Protein AF-A0A2H0WPA1-F1 (afdb_monomer_lite)

Organism: NCBI:txid1974885

Radius of gyration: 14.52 Å; chains: 1; bounding box: 40×18×34 Å

Secondary structure (DSSP, 8-state):
---GGGHHHHTHHHHHHHHHTT------------B--GGGGGGT-BSTT-S-HHHHHHHHHHHHHHHT-

pLDDT: mean 89.17, std 9.79, range [56.5, 98.38]

Structure (mmCIF, N/CA/C/O backbone):
data_AF-A0A2H0WPA1-F1
#
_entry.id   AF-A0A2H0WPA1-F1
#
loop_
_atom_site.group_PDB
_atom_site.id
_atom_site.type_symbol
_atom_site.label_atom_id
_atom_site.label_alt_id
_atom_site.label_comp_id
_atom_site.label_asym_id
_atom_site.label_entity_id
_atom_site.label_seq_id
_atom_site.pdbx_PDB_ins_code
_atom_site.Cartn_x
_atom_site.Cartn_y
_atom_site.Cartn_z
_atom_site.occupancy
_atom_site.B_iso_or_equiv
_atom_site.auth_seq_id
_atom_site.auth_comp_id
_atom_site.auth_asym_id
_atom_site.auth_atom_id
_atom_site.pdbx_PDB_model_num
ATOM 1 N N . ALA A 1 1 ? 5.196 3.611 -3.142 1.00 64.25 1 ALA A N 1
ATOM 2 C CA . ALA A 1 1 ? 6.458 3.390 -3.876 1.00 64.25 1 ALA A CA 1
ATOM 3 C C . ALA A 1 1 ? 7.565 3.074 -2.874 1.00 64.25 1 ALA A C 1
ATOM 5 O O . ALA A 1 1 ? 7.410 3.409 -1.704 1.00 64.25 1 ALA A O 1
ATOM 6 N N . GLY A 1 2 ? 8.551 2.287 -3.290 1.00 76.50 2 GLY A N 1
ATOM 7 C CA . GLY A 1 2 ? 9.269 1.301 -2.485 1.00 76.50 2 GLY A CA 1
ATOM 8 C C . GLY A 1 2 ? 8.766 -0.118 -2.780 1.00 76.50 2 GLY A C 1
ATOM 9 O O . GLY A 1 2 ? 8.143 -0.378 -3.810 1.00 76.50 2 GLY A O 1
ATOM 10 N N . LEU A 1 3 ? 9.008 -1.047 -1.859 1.00 86.56 3 LEU A N 1
ATOM 11 C CA . LEU A 1 3 ? 8.545 -2.433 -1.951 1.00 86.56 3 LEU A CA 1
ATOM 12 C C . LEU A 1 3 ? 7.100 -2.556 -1.418 1.00 86.56 3 LEU A C 1
ATOM 14 O O . LEU A 1 3 ? 6.901 -2.301 -0.224 1.00 86.56 3 LEU A O 1
ATOM 18 N N . PRO A 1 4 ? 6.090 -2.941 -2.232 1.00 88.56 4 PRO A N 1
ATOM 19 C CA . PRO A 1 4 ? 4.693 -3.040 -1.784 1.00 88.56 4 PRO A CA 1
ATOM 20 C C . PRO A 1 4 ? 4.487 -3.986 -0.595 1.00 88.56 4 PRO A C 1
ATOM 22 O O . PRO A 1 4 ? 3.631 -3.743 0.255 1.00 88.56 4 PRO A O 1
ATOM 25 N N . GLN A 1 5 ? 5.323 -5.022 -0.477 1.00 89.12 5 GLN A N 1
ATOM 26 C CA . GLN A 1 5 ? 5.332 -5.947 0.659 1.00 89.12 5 GLN A CA 1
ATOM 27 C C . GLN A 1 5 ? 5.635 -5.262 2.004 1.00 89.12 5 GLN A C 1
ATOM 29 O O . GLN A 1 5 ? 5.267 -5.776 3.055 1.00 89.12 5 GLN A O 1
ATOM 34 N N . LEU A 1 6 ? 6.242 -4.071 1.993 1.00 92.06 6 LEU A N 1
ATOM 35 C CA . LEU A 1 6 ? 6.567 -3.298 3.193 1.00 92.06 6 LEU A CA 1
ATOM 36 C C . LEU A 1 6 ? 5.494 -2.248 3.547 1.00 92.06 6 LEU A C 1
ATOM 38 O O . LEU A 1 6 ? 5.759 -1.354 4.351 1.00 92.06 6 LEU A O 1
ATOM 42 N N . LYS A 1 7 ? 4.263 -2.349 3.010 1.00 92.19 7 LYS A N 1
ATOM 43 C CA . LYS A 1 7 ? 3.158 -1.392 3.262 1.00 92.19 7 LYS A CA 1
ATOM 44 C C . LYS A 1 7 ? 2.966 -1.027 4.737 1.00 92.19 7 LYS A C 1
ATOM 46 O O . LYS A 1 7 ? 2.790 0.141 5.064 1.00 92.19 7 LYS A O 1
ATOM 51 N N . ALA A 1 8 ? 3.080 -2.003 5.640 1.00 91.75 8 ALA A N 1
ATOM 52 C CA . ALA A 1 8 ? 2.884 -1.792 7.073 1.00 91.75 8 ALA A CA 1
ATOM 53 C C . ALA A 1 8 ? 3.940 -0.863 7.697 1.00 91.75 8 ALA A C 1
ATOM 55 O O . ALA A 1 8 ? 3.631 -0.154 8.664 1.00 91.75 8 ALA A O 1
ATOM 56 N N . VAL A 1 9 ? 5.159 -0.873 7.142 1.00 93.06 9 VAL A N 1
ATOM 57 C CA . VAL A 1 9 ? 6.270 0.012 7.508 1.00 93.06 9 VAL A CA 1
ATOM 58 C C . VAL A 1 9 ? 6.022 1.401 6.931 1.00 93.06 9 VAL A C 1
ATOM 60 O O . VAL A 1 9 ? 6.013 2.371 7.691 1.00 93.06 9 VAL A O 1
ATOM 63 N N . TRP A 1 10 ? 5.735 1.491 5.628 1.00 90.50 10 TRP A N 1
ATOM 64 C CA . TRP A 1 10 ? 5.498 2.762 4.933 1.00 90.50 10 TRP A CA 1
ATOM 65 C C . TRP A 1 10 ? 4.322 3.543 5.529 1.00 90.50 10 TRP A C 1
ATOM 67 O O . TRP A 1 10 ? 4.424 4.738 5.791 1.00 90.50 10 TRP A O 1
ATOM 77 N N . HIS A 1 11 ? 3.219 2.861 5.835 1.00 95.19 11 HIS A N 1
ATOM 78 C CA . HIS A 1 11 ? 2.021 3.487 6.390 1.00 95.19 11 HIS A CA 1
ATOM 79 C C . HIS A 1 11 ? 2.052 3.643 7.912 1.00 95.19 11 HIS A C 1
ATOM 81 O O . HIS A 1 11 ? 1.102 4.173 8.489 1.00 95.19 11 HIS A O 1
ATOM 87 N N . ARG A 1 12 ? 3.116 3.212 8.605 1.00 95.94 12 ARG A N 1
ATOM 88 C CA . ARG A 1 12 ? 3.167 3.212 10.078 1.00 95.94 12 ARG A CA 1
ATOM 89 C C . ARG A 1 12 ? 2.874 4.585 10.681 1.00 95.94 12 ARG A C 1
ATOM 91 O O . ARG A 1 12 ? 2.122 4.672 11.653 1.00 95.94 12 ARG A O 1
ATOM 98 N N . LEU A 1 13 ? 3.463 5.642 10.119 1.00 96.75 13 LEU A N 1
ATOM 99 C CA . LEU A 1 13 ? 3.264 7.011 10.602 1.00 96.75 13 LEU A CA 1
ATOM 100 C C . LEU A 1 13 ? 1.831 7.489 10.353 1.00 96.75 13 LEU A C 1
ATOM 102 O O . LEU A 1 13 ? 1.184 7.960 11.287 1.00 96.75 13 LEU A O 1
ATOM 106 N N . LEU A 1 14 ? 1.309 7.285 9.141 1.00 96.31 14 LEU A N 1
ATOM 107 C CA . LEU A 1 14 ? -0.062 7.652 8.787 1.00 96.31 14 LEU A CA 1
ATOM 108 C C . LEU A 1 14 ? -1.085 6.918 9.665 1.00 96.31 14 LEU A C 1
ATOM 110 O O . LEU A 1 14 ? -1.942 7.551 10.278 1.00 96.31 14 LEU A O 1
ATOM 114 N N . ARG A 1 15 ? -0.933 5.599 9.832 1.00 97.06 15 ARG A N 1
ATOM 115 C CA . ARG A 1 15 ? -1.759 4.781 10.732 1.00 97.06 15 ARG A CA 1
ATOM 116 C C . ARG A 1 15 ? -1.746 5.323 12.160 1.00 97.06 15 ARG A C 1
ATOM 118 O O . ARG A 1 15 ? -2.795 5.389 12.795 1.00 97.06 15 ARG A O 1
ATOM 125 N N . LYS A 1 16 ? -0.577 5.718 12.679 1.00 97.81 16 LYS A N 1
ATOM 126 C CA . LYS A 1 16 ? -0.452 6.293 14.029 1.00 97.81 16 LYS A CA 1
ATOM 127 C C . LYS A 1 16 ? -1.213 7.617 14.149 1.00 97.81 16 LYS A C 1
ATOM 129 O O . LYS A 1 16 ? -1.879 7.828 15.158 1.00 97.81 16 LYS A O 1
ATOM 134 N N . ILE A 1 17 ? -1.135 8.483 13.139 1.00 98.31 17 ILE A N 1
ATOM 135 C CA . ILE A 1 17 ? -1.842 9.774 13.112 1.00 98.31 17 ILE A CA 1
ATOM 136 C C . ILE A 1 17 ? -3.360 9.563 13.062 1.00 98.31 17 ILE A C 1
ATOM 138 O O . ILE A 1 17 ? -4.081 10.161 13.857 1.00 98.31 17 ILE A O 1
ATOM 142 N N . LEU A 1 18 ? -3.841 8.681 12.182 1.00 98.00 18 LEU A N 1
ATOM 143 C CA . LEU A 1 18 ? -5.269 8.386 12.033 1.00 98.00 18 LEU A CA 1
ATOM 144 C C . LEU A 1 18 ? -5.862 7.774 13.308 1.00 98.00 18 LEU A C 1
ATOM 146 O O . LEU A 1 18 ? -6.892 8.241 13.787 1.00 98.00 18 LEU A O 1
ATOM 150 N N . LYS A 1 19 ? -5.165 6.809 13.925 1.00 96.81 19 LYS A N 1
ATOM 151 C CA . LYS A 1 19 ? -5.587 6.216 15.205 1.00 96.81 19 LYS A CA 1
ATOM 152 C C . LYS A 1 19 ? -5.649 7.243 16.338 1.00 96.81 19 LYS A C 1
ATOM 154 O O . LYS A 1 19 ? -6.590 7.218 17.118 1.00 96.81 19 LYS A O 1
ATOM 159 N N . LYS A 1 20 ? -4.683 8.169 16.417 1.00 98.38 20 LYS A N 1
ATOM 160 C CA . LYS A 1 20 ? -4.699 9.261 17.413 1.00 98.38 20 LYS A CA 1
ATOM 161 C C . LYS A 1 20 ? -5.891 10.205 17.254 1.00 98.38 20 LYS A C 1
ATOM 163 O O . LYS A 1 20 ? -6.296 10.829 18.224 1.00 98.38 20 LYS A O 1
ATOM 168 N N . LYS A 1 21 ? -6.422 10.327 16.039 1.00 98.19 21 LYS A N 1
ATOM 169 C CA . LYS A 1 21 ? -7.609 11.127 15.718 1.00 98.19 21 LYS A CA 1
ATOM 170 C C . LYS A 1 21 ? -8.907 10.305 15.771 1.00 98.19 21 LYS A C 1
ATOM 172 O O . LYS A 1 21 ? -9.921 10.756 15.257 1.00 98.19 21 LYS A O 1
ATOM 177 N N . SER A 1 22 ? -8.868 9.106 16.357 1.00 97.75 22 SER A N 1
ATOM 178 C CA . SER A 1 22 ? -10.020 8.207 16.508 1.00 97.75 22 SER A CA 1
ATOM 179 C C . SER A 1 22 ? -10.648 7.724 15.194 1.00 97.75 22 SER A C 1
ATOM 181 O O . SER A 1 22 ? -11.793 7.282 15.182 1.00 97.75 22 SER A O 1
ATOM 183 N N . PHE A 1 23 ? -9.907 7.747 14.080 1.00 98.06 23 PHE A N 1
ATOM 184 C CA . PHE A 1 23 ? -10.388 7.154 12.831 1.00 98.06 23 PHE A CA 1
ATOM 185 C C . PHE A 1 23 ? -10.315 5.624 12.875 1.00 98.06 23 PHE A C 1
ATOM 187 O O . PHE A 1 23 ? -9.290 5.042 13.251 1.00 98.06 23 PHE A O 1
ATOM 194 N N . LYS A 1 24 ? -11.374 4.969 12.388 1.00 95.81 24 LYS A N 1
ATOM 195 C CA . LYS A 1 24 ? -11.360 3.542 12.047 1.00 95.81 24 LYS A CA 1
ATOM 196 C C . LYS A 1 24 ? -10.671 3.361 10.696 1.00 95.81 24 LYS A C 1
ATOM 198 O O . LYS A 1 24 ? -11.126 3.879 9.683 1.00 95.81 24 LYS A O 1
ATOM 203 N N . ILE A 1 25 ? -9.580 2.604 10.679 1.00 95.25 25 ILE A N 1
ATOM 204 C CA . ILE A 1 25 ? -8.892 2.230 9.440 1.00 95.25 25 ILE A CA 1
ATOM 205 C C . ILE A 1 25 ? -9.513 0.925 8.952 1.00 95.25 25 ILE A C 1
ATOM 207 O O . ILE A 1 25 ? -9.403 -0.093 9.631 1.00 95.25 25 ILE A O 1
ATOM 211 N N . VAL A 1 26 ? -10.176 0.970 7.797 1.00 94.75 26 VAL A N 1
ATOM 212 C CA . VAL A 1 26 ? -10.896 -0.179 7.218 1.00 94.75 26 VAL A CA 1
ATOM 213 C C . VAL A 1 26 ? -10.040 -1.015 6.264 1.00 94.75 26 VAL A C 1
ATOM 215 O O . VAL A 1 26 ? -10.384 -2.147 5.962 1.00 94.75 26 VAL A O 1
ATOM 218 N N . GLY A 1 27 ? -8.892 -0.493 5.829 1.00 94.06 27 GLY A N 1
ATOM 219 C CA . GLY A 1 27 ? -7.954 -1.211 4.975 1.00 94.06 27 GLY A CA 1
ATOM 220 C C . GLY A 1 27 ? -6.725 -0.375 4.636 1.00 94.06 27 GLY A C 1
ATOM 221 O O . GLY A 1 27 ? -6.699 0.837 4.845 1.00 94.06 27 GLY A O 1
ATOM 222 N N . GLU A 1 28 ? -5.696 -1.035 4.107 1.00 94.19 28 GLU A N 1
ATOM 223 C CA . GLU A 1 28 ? -4.467 -0.395 3.639 1.00 94.19 28 GLU A CA 1
ATOM 224 C C . GLU A 1 28 ? -4.019 -1.017 2.309 1.00 94.19 28 GLU A C 1
ATOM 226 O O . GLU A 1 28 ? -3.765 -2.229 2.228 1.00 94.19 28 GLU A O 1
ATOM 231 N N . PHE A 1 29 ? -3.839 -0.168 1.297 1.00 94.50 29 PHE A N 1
ATOM 232 C CA . PHE A 1 29 ? -3.386 -0.558 -0.034 1.00 94.50 29 PHE A CA 1
ATOM 233 C C . PHE A 1 29 ? -2.196 0.278 -0.493 1.00 94.50 29 PHE A C 1
ATOM 235 O O . PHE A 1 29 ? -2.108 1.474 -0.232 1.00 94.50 29 PHE A O 1
ATOM 242 N N . THR A 1 30 ? -1.272 -0.375 -1.187 1.00 93.44 30 THR A N 1
ATOM 243 C CA . THR A 1 30 ? -0.196 0.264 -1.939 1.00 93.44 30 THR A CA 1
ATOM 244 C C . THR A 1 30 ? 0.166 -0.656 -3.100 1.00 93.44 30 THR A C 1
ATOM 246 O O . THR A 1 30 ? 0.019 -1.876 -2.991 1.00 93.44 30 THR A O 1
ATOM 249 N N . CYS A 1 31 ? 0.656 -0.091 -4.194 1.00 92.56 31 CYS A N 1
ATOM 250 C CA . CYS A 1 31 ? 1.155 -0.845 -5.336 1.00 92.56 31 CYS A CA 1
ATOM 251 C C . CYS A 1 31 ? 2.573 -0.401 -5.695 1.00 92.56 31 CYS A C 1
ATOM 253 O O . CYS A 1 31 ? 3.100 0.590 -5.170 1.00 92.56 31 CYS A O 1
ATOM 255 N N . ALA A 1 32 ? 3.210 -1.182 -6.566 1.00 89.31 32 ALA A N 1
ATOM 256 C CA . ALA A 1 32 ? 4.479 -0.794 -7.146 1.00 89.31 32 ALA A CA 1
ATOM 257 C C . ALA A 1 32 ? 4.235 0.437 -8.028 1.00 89.31 32 ALA A C 1
ATOM 259 O O . ALA A 1 32 ? 3.472 0.379 -8.985 1.00 89.31 32 ALA A O 1
ATOM 260 N N . GLY A 1 33 ? 4.872 1.550 -7.685 1.00 86.62 33 GLY A N 1
ATOM 261 C CA . GLY A 1 33 ? 5.006 2.702 -8.572 1.00 86.62 33 GLY A CA 1
ATOM 262 C C . GLY A 1 33 ? 6.464 2.828 -8.976 1.00 86.62 33 GLY A C 1
ATOM 263 O O . GLY A 1 33 ? 7.324 2.476 -8.157 1.00 86.62 33 GLY A O 1
ATOM 264 N N . HIS A 1 34 ? 6.720 3.285 -10.206 1.00 81.12 34 HIS A N 1
ATOM 265 C CA . HIS A 1 34 ? 8.066 3.607 -10.680 1.00 81.12 34 HIS A CA 1
ATOM 266 C C . HIS A 1 34 ? 8.772 4.469 -9.644 1.00 81.12 34 HIS A C 1
ATOM 268 O O . HIS A 1 34 ? 8.227 5.478 -9.191 1.00 81.12 34 HIS A O 1
ATOM 274 N N . ASP A 1 35 ? 9.947 4.015 -9.223 1.00 79.69 35 ASP A N 1
ATOM 275 C CA . ASP A 1 35 ? 10.638 4.615 -8.099 1.00 79.69 35 ASP A CA 1
ATOM 276 C C . ASP A 1 35 ? 12.139 4.709 -8.355 1.00 79.69 35 ASP A C 1
ATOM 278 O O . ASP A 1 35 ? 12.857 3.709 -8.458 1.00 79.69 35 ASP A O 1
ATOM 282 N N . GLU A 1 36 ? 12.616 5.945 -8.421 1.00 73.00 36 GLU A N 1
ATOM 283 C CA . GLU A 1 36 ? 14.024 6.287 -8.564 1.00 73.00 36 GLU A CA 1
ATOM 284 C C . GLU A 1 36 ? 14.584 6.773 -7.225 1.00 73.00 36 GLU A C 1
ATOM 286 O O . GLU A 1 36 ? 15.087 7.892 -7.108 1.00 73.00 36 GLU A O 1
ATOM 291 N N . VAL A 1 37 ? 14.501 5.943 -6.179 1.00 70.94 37 VAL A N 1
ATOM 292 C CA . VAL A 1 37 ? 15.098 6.309 -4.888 1.00 70.94 37 VAL A CA 1
ATOM 293 C C . VAL A 1 37 ? 16.622 6.346 -5.006 1.00 70.94 37 VAL A C 1
ATOM 295 O O . VAL A 1 37 ? 17.274 5.305 -5.071 1.00 70.94 37 VAL A O 1
ATOM 298 N N . SER A 1 38 ? 17.194 7.550 -4.965 1.00 67.31 38 SER A N 1
ATOM 299 C CA . SER A 1 38 ? 18.604 7.851 -4.664 1.00 67.31 38 SER A CA 1
ATOM 300 C C . SER A 1 38 ? 19.614 6.813 -5.199 1.00 67.31 38 SER A C 1
ATOM 302 O O . SER A 1 38 ? 19.861 6.763 -6.402 1.00 67.31 38 SER A O 1
ATOM 304 N N . PHE A 1 39 ? 20.181 5.950 -4.346 1.00 69.19 39 PHE A N 1
ATOM 305 C CA . PHE A 1 39 ? 21.199 4.958 -4.720 1.00 69.19 39 PHE A CA 1
ATOM 306 C C . PHE A 1 39 ? 20.744 3.977 -5.819 1.00 69.19 39 PHE A C 1
ATOM 308 O O . PHE A 1 39 ? 21.551 3.587 -6.662 1.00 69.19 39 PHE A O 1
ATOM 315 N N . LEU A 1 40 ? 19.450 3.640 -5.875 1.00 70.62 40 LEU A N 1
ATOM 316 C CA . LEU A 1 40 ? 18.880 2.759 -6.899 1.00 70.62 40 LEU A CA 1
ATOM 317 C C . LEU A 1 40 ? 18.803 3.440 -8.270 1.00 70.62 40 LEU A C 1
ATOM 319 O O . LEU A 1 40 ? 18.776 2.750 -9.286 1.00 70.62 40 LEU A O 1
ATOM 323 N N . LYS A 1 41 ? 18.852 4.777 -8.342 1.00 71.31 41 LYS A N 1
ATOM 324 C CA . LYS A 1 41 ? 18.879 5.512 -9.616 1.00 71.31 41 LYS A CA 1
ATOM 325 C C . LYS A 1 41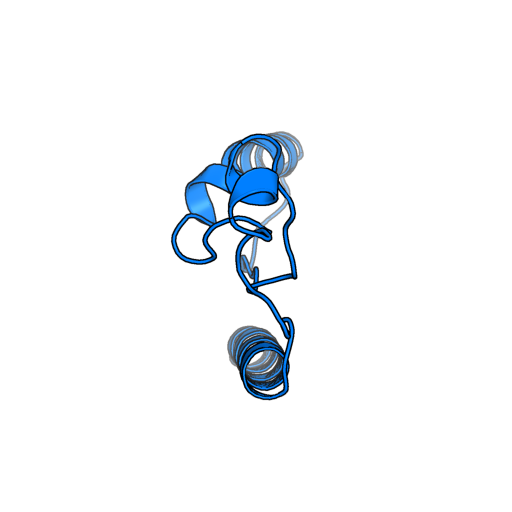 ? 20.088 5.130 -10.476 1.00 71.31 41 LYS A C 1
ATOM 327 O O . LYS A 1 41 ? 19.971 5.085 -11.696 1.00 71.31 41 LYS A O 1
ATOM 332 N N . LYS A 1 42 ? 21.216 4.754 -9.856 1.00 75.62 42 LYS A N 1
ATOM 333 C CA . LYS A 1 42 ? 22.428 4.291 -10.562 1.00 75.62 42 LYS A CA 1
ATOM 334 C C . LYS A 1 42 ? 22.246 2.950 -11.288 1.00 75.62 42 LYS A C 1
ATOM 336 O O . LYS A 1 42 ? 22.988 2.679 -12.222 1.00 75.62 42 LYS A O 1
ATOM 341 N N . ILE A 1 43 ? 21.247 2.149 -10.906 1.00 79.94 43 ILE A N 1
ATOM 342 C CA . ILE A 1 43 ? 20.834 0.920 -11.614 1.00 79.94 43 ILE A CA 1
ATOM 343 C C . ILE A 1 43 ? 19.496 1.101 -12.366 1.00 79.94 43 ILE A C 1
ATOM 345 O O . ILE A 1 43 ? 18.896 0.146 -12.860 1.00 79.94 43 ILE A O 1
ATOM 349 N N . GLY A 1 44 ? 19.031 2.351 -12.492 1.00 74.94 44 GLY A N 1
ATOM 350 C CA . GLY A 1 44 ? 17.814 2.737 -13.208 1.00 74.94 44 GLY A CA 1
ATOM 351 C C . GLY A 1 44 ? 16.524 2.700 -12.382 1.00 74.94 44 GLY A C 1
ATOM 352 O O . GLY A 1 44 ? 15.445 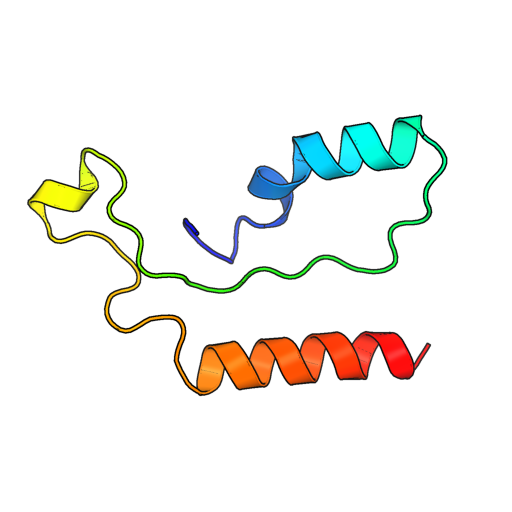2.721 -12.965 1.00 74.94 44 GLY A O 1
ATOM 353 N N . GLY A 1 45 ? 16.610 2.643 -11.055 1.00 83.50 45 GLY A N 1
ATOM 354 C CA . GLY A 1 45 ? 15.452 2.578 -10.163 1.00 83.50 45 GLY A CA 1
ATOM 355 C C . GLY A 1 45 ? 14.830 1.183 -10.072 1.00 83.50 45 GLY A C 1
ATOM 356 O O . GLY A 1 45 ? 15.318 0.213 -10.656 1.00 83.50 45 GLY A O 1
ATOM 357 N N . ILE A 1 46 ? 13.739 1.086 -9.316 1.00 84.75 46 ILE A N 1
ATOM 358 C CA . ILE A 1 46 ? 12.928 -0.129 -9.162 1.00 84.75 46 ILE A CA 1
ATOM 359 C C . ILE A 1 46 ? 11.523 0.104 -9.713 1.00 84.75 46 ILE A C 1
ATOM 361 O O . ILE A 1 46 ? 11.108 1.239 -9.942 1.00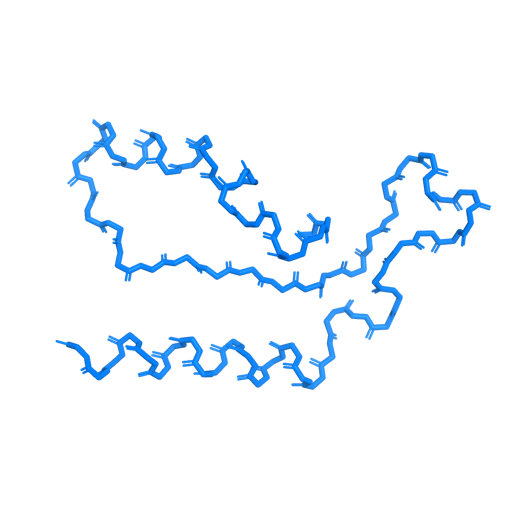 84.75 46 ILE A O 1
ATOM 365 N N . ASN A 1 47 ? 10.774 -0.986 -9.903 1.00 87.81 47 ASN A N 1
ATOM 366 C CA . ASN A 1 47 ? 9.390 -0.935 -10.377 1.00 87.81 47 ASN A CA 1
ATOM 367 C C . ASN A 1 47 ? 9.240 -0.232 -11.744 1.00 87.81 47 ASN A C 1
ATOM 369 O O . ASN A 1 47 ? 8.245 0.446 -11.988 1.00 87.81 47 ASN A O 1
ATOM 373 N N . LYS A 1 48 ? 10.215 -0.391 -12.651 1.00 86.56 48 LYS A N 1
ATOM 374 C CA . LYS A 1 48 ? 10.106 0.125 -14.025 1.00 86.56 48 LYS A CA 1
ATOM 375 C C . LYS A 1 48 ? 8.847 -0.418 -14.704 1.00 86.56 48 LYS A C 1
ATOM 377 O O . LYS A 1 48 ? 8.531 -1.601 -14.569 1.00 86.56 48 LYS A O 1
ATOM 382 N N . GLY A 1 49 ? 8.149 0.444 -15.440 1.00 88.94 49 GLY A N 1
ATOM 383 C CA . GLY A 1 49 ? 6.898 0.082 -16.112 1.00 88.94 49 GLY A CA 1
ATOM 384 C C . GLY A 1 49 ? 5.738 -0.178 -15.148 1.00 88.94 49 GLY A C 1
ATOM 385 O O . GLY A 1 49 ? 4.813 -0.903 -15.502 1.00 88.94 49 GLY A O 1
ATOM 386 N N . ARG A 1 50 ? 5.805 0.358 -13.922 1.00 91.62 50 ARG A N 1
ATOM 387 C CA . ARG A 1 50 ? 4.754 0.253 -12.903 1.00 91.62 50 ARG A CA 1
ATOM 388 C C . ARG A 1 50 ? 4.262 1.647 -12.487 1.00 91.62 50 ARG A C 1
ATOM 390 O O . ARG A 1 50 ? 5.066 2.582 -12.469 1.00 91.62 50 ARG A O 1
ATOM 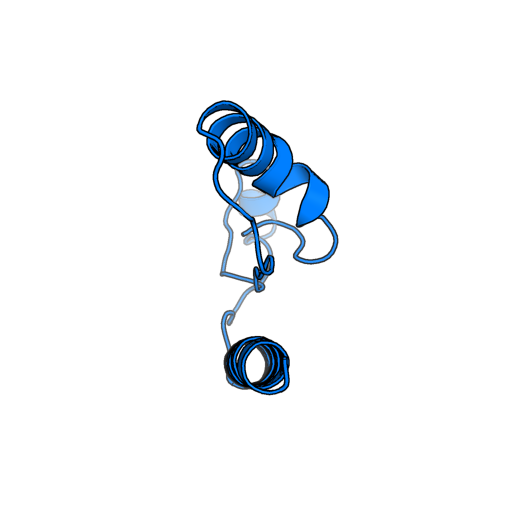397 N N . PRO A 1 51 ? 2.996 1.800 -12.069 1.00 93.06 51 PRO A N 1
ATOM 398 C CA . PRO A 1 51 ? 1.969 0.756 -12.003 1.00 93.06 51 PRO A CA 1
ATOM 399 C C . PRO A 1 51 ? 1.533 0.281 -13.399 1.00 93.06 51 PRO A C 1
ATOM 401 O O . PRO A 1 51 ? 1.517 1.065 -14.342 1.00 93.06 51 PRO A O 1
ATOM 404 N N . ASN A 1 52 ? 1.208 -1.008 -13.529 1.00 94.00 52 ASN A N 1
ATOM 405 C CA . ASN A 1 52 ? 0.671 -1.613 -14.754 1.00 94.00 52 ASN A CA 1
ATOM 406 C C . ASN A 1 52 ? -0.710 -2.248 -14.525 1.00 94.00 52 ASN A C 1
ATOM 408 O O . ASN A 1 52 ? -1.262 -2.147 -13.432 1.00 94.00 52 ASN A O 1
ATOM 412 N N . GLU A 1 53 ? -1.271 -2.915 -15.537 1.00 96.81 53 GLU A N 1
ATOM 413 C CA . GLU A 1 53 ? -2.611 -3.525 -15.466 1.00 96.81 53 GLU A CA 1
ATOM 414 C C . GLU A 1 53 ? -2.800 -4.431 -14.241 1.00 96.81 53 GLU A C 1
ATOM 416 O O . GLU A 1 53 ? -3.809 -4.321 -13.552 1.00 96.81 53 GLU A O 1
ATOM 421 N N . ASN A 1 54 ? -1.794 -5.229 -13.874 1.00 94.69 54 ASN A N 1
ATOM 422 C CA . ASN A 1 54 ? -1.853 -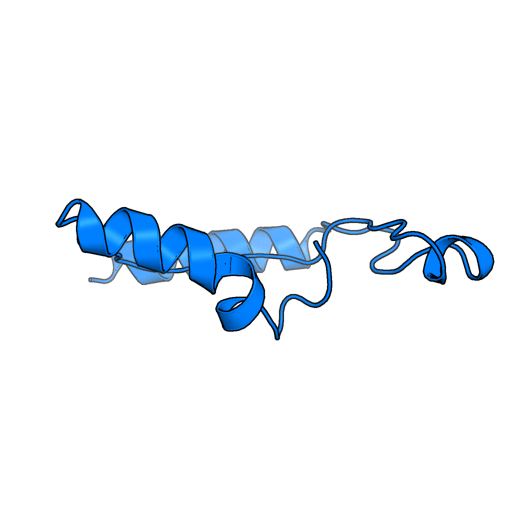6.070 -12.676 1.00 94.69 54 ASN A CA 1
ATOM 423 C C . ASN A 1 54 ? -1.899 -5.239 -11.377 1.00 94.69 54 ASN A C 1
ATOM 425 O O . ASN A 1 54 ? -2.548 -5.619 -10.405 1.00 94.69 54 ASN A O 1
ATOM 429 N N . ASP A 1 55 ? -1.214 -4.094 -11.323 1.00 94.88 55 ASP A N 1
ATOM 430 C CA . ASP A 1 55 ? -1.305 -3.191 -10.169 1.00 94.88 55 ASP A CA 1
ATOM 431 C C . ASP A 1 55 ? -2.693 -2.544 -10.069 1.00 94.88 55 ASP A C 1
ATOM 433 O O . ASP A 1 55 ? -3.221 -2.393 -8.963 1.00 94.88 55 ASP A O 1
ATOM 437 N N . ILE A 1 56 ? -3.307 -2.232 -11.215 1.00 95.56 56 ILE A N 1
ATOM 438 C CA . ILE A 1 56 ? -4.690 -1.752 -11.290 1.00 95.56 56 ILE A CA 1
ATOM 439 C C . ILE A 1 56 ? -5.668 -2.846 -10.845 1.00 95.56 56 ILE A C 1
ATOM 441 O O . ILE A 1 56 ? -6.559 -2.573 -10.042 1.00 95.56 56 ILE A O 1
ATOM 445 N N . ASP A 1 57 ? -5.484 -4.091 -11.279 1.00 97.19 57 ASP A N 1
ATOM 446 C CA . ASP A 1 57 ? -6.329 -5.214 -10.862 1.00 97.19 57 ASP A CA 1
ATOM 447 C C . ASP A 1 57 ? -6.241 -5.476 -9.361 1.00 97.19 57 ASP A C 1
ATOM 449 O O . ASP A 1 57 ? -7.265 -5.671 -8.706 1.00 97.19 57 ASP A O 1
ATOM 453 N N . LYS A 1 58 ? -5.048 -5.377 -8.769 1.00 95.31 58 LYS A N 1
ATOM 454 C CA . LYS A 1 58 ? -4.885 -5.445 -7.309 1.00 95.31 58 LYS A CA 1
ATOM 455 C C . LYS A 1 58 ? -5.613 -4.311 -6.591 1.00 95.31 58 LYS A C 1
ATOM 457 O O . LYS A 1 58 ? -6.164 -4.538 -5.515 1.00 95.31 58 LYS A O 1
ATOM 462 N N . ALA A 1 59 ? -5.635 -3.106 -7.163 1.00 95.81 59 ALA A N 1
ATOM 463 C CA . ALA A 1 59 ? -6.399 -1.992 -6.606 1.00 95.81 59 ALA A CA 1
ATOM 464 C C . ALA A 1 59 ? -7.911 -2.270 -6.663 1.00 95.81 59 ALA A C 1
ATOM 466 O O . ALA A 1 59 ? -8.605 -2.068 -5.667 1.00 95.81 59 ALA A O 1
ATOM 467 N N . ARG A 1 60 ? -8.412 -2.810 -7.784 1.00 97.06 60 ARG A N 1
ATOM 468 C CA . ARG A 1 60 ? -9.817 -3.234 -7.926 1.00 97.06 60 ARG A CA 1
ATOM 469 C C . ARG A 1 60 ? -10.183 -4.315 -6.913 1.00 97.06 60 ARG A C 1
ATOM 471 O O . ARG A 1 60 ? -11.188 -4.187 -6.223 1.00 97.06 60 ARG A O 1
ATOM 478 N N . GLN A 1 61 ? -9.349 -5.345 -6.778 1.00 96.69 61 GLN A N 1
ATOM 479 C CA . GLN A 1 61 ? -9.541 -6.415 -5.794 1.00 96.69 61 GLN A CA 1
ATOM 480 C C . GLN A 1 61 ? -9.569 -5.874 -4.363 1.00 96.69 61 GLN A C 1
ATOM 482 O O . GLN A 1 61 ? -10.421 -6.278 -3.577 1.00 96.69 61 GLN A O 1
ATOM 487 N N . PHE A 1 62 ? -8.681 -4.930 -4.033 1.00 95.94 62 PHE A N 1
ATOM 488 C CA . PHE A 1 62 ? -8.691 -4.277 -2.729 1.00 95.94 62 PHE A CA 1
ATOM 489 C C . PHE A 1 62 ? -10.014 -3.546 -2.474 1.00 95.94 62 PHE A C 1
ATOM 491 O O . PHE A 1 62 ? -10.637 -3.781 -1.443 1.00 95.94 62 PHE A O 1
ATOM 498 N N . VAL A 1 63 ? -10.484 -2.718 -3.411 1.00 96.12 63 VAL A N 1
ATOM 499 C CA . VAL A 1 63 ? -11.768 -2.013 -3.260 1.00 96.12 63 VAL A CA 1
ATOM 500 C C . VAL A 1 63 ? -12.926 -3.003 -3.127 1.00 96.12 63 VAL A C 1
ATOM 502 O O . VAL A 1 63 ? -13.729 -2.872 -2.209 1.00 96.12 63 VAL A O 1
ATOM 505 N N . ASN A 1 64 ? -12.968 -4.044 -3.960 1.00 96.75 64 ASN A N 1
ATOM 506 C CA . ASN A 1 64 ? -13.988 -5.089 -3.875 1.00 96.75 64 ASN A CA 1
ATOM 507 C C . ASN A 1 64 ? -13.985 -5.801 -2.517 1.00 96.75 64 ASN A C 1
ATOM 509 O O . ASN A 1 64 ? -15.053 -6.039 -1.961 1.00 96.75 64 ASN A O 1
ATOM 513 N N . SER A 1 65 ? -12.808 -6.069 -1.941 1.00 95.44 65 SER A N 1
ATOM 514 C CA . SER A 1 65 ? -12.703 -6.670 -0.604 1.00 95.44 65 SER A CA 1
ATOM 515 C C . SER A 1 65 ? -13.273 -5.783 0.508 1.00 95.44 65 SER A C 1
ATOM 517 O O . SER A 1 65 ? -13.747 -6.304 1.510 1.00 95.44 65 SER A O 1
ATOM 519 N N . LEU A 1 66 ? -13.272 -4.455 0.329 1.00 95.25 66 LEU A N 1
ATOM 520 C CA . LEU A 1 66 ? -13.859 -3.518 1.291 1.00 95.25 66 LEU A CA 1
ATOM 521 C C . LEU A 1 66 ? -15.385 -3.437 1.190 1.00 95.25 66 LEU A C 1
ATOM 523 O O . LEU A 1 66 ? -16.024 -3.112 2.180 1.00 95.25 66 LEU A O 1
ATOM 527 N N . MET A 1 67 ? -15.960 -3.696 0.011 1.00 90.44 67 MET A N 1
ATOM 528 C CA . MET A 1 67 ? -17.414 -3.647 -0.211 1.00 90.44 67 MET A CA 1
ATOM 529 C C . MET A 1 67 ? -18.133 -4.934 0.217 1.00 90.44 67 MET A C 1
ATOM 531 O O . MET A 1 67 ? -19.353 -4.946 0.322 1.00 90.44 67 MET A O 1
ATOM 535 N N . GLN A 1 68 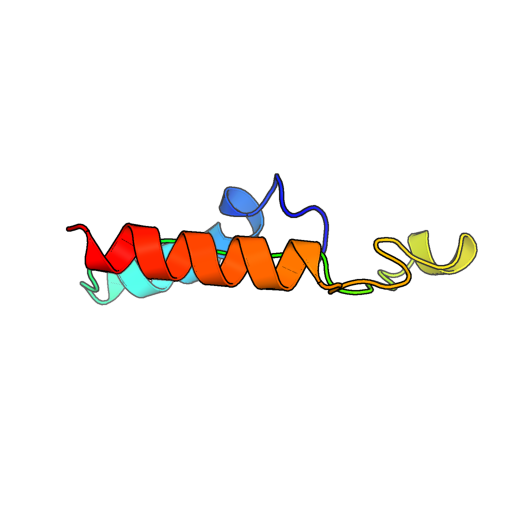? -17.394 -6.026 0.429 1.00 78.81 68 GLN A N 1
ATOM 536 C CA . GLN A 1 68 ? -17.924 -7.310 0.909 1.00 78.81 68 GLN A CA 1
ATOM 537 C C . GLN A 1 68 ? -17.987 -7.398 2.448 1.00 78.81 68 GLN A C 1
ATOM 539 O O . GLN A 1 68 ? -18.156 -8.484 3.007 1.00 78.81 68 GLN A O 1
ATOM 544 N N . HIS A 1 69 ? -17.810 -6.276 3.141 1.00 56.50 69 HIS A N 1
ATOM 545 C CA . HIS A 1 69 ? -17.889 -6.127 4.595 1.00 56.50 69 HIS A CA 1
ATOM 546 C C . HIS A 1 69 ? -18.920 -5.061 4.948 1.00 56.50 69 HIS A C 1
ATOM 548 O O . HIS A 1 69 ? -19.538 -5.207 6.026 1.00 56.50 69 HIS A O 1
#

Foldseek 3Di:
DPDQVCQCVVCVVVVVVCVVVVHDDLDTGDFQDFDCPDVCVVVPGPSPPPPDPVRVVVVVVRVVVSVVD

Sequence (69 aa):
AGLPQLKAVWHRLLRKILKKKSFKIVGEFTCAGHDEVSFLKKIGGINKGRPNENDIDKARQFVNSLMQH